Protein AF-A0A9W6XMG4-F1 (afdb_monomer_lite)

Structure (mmCIF, N/CA/C/O backbone):
data_AF-A0A9W6XMG4-F1
#
_entry.id   AF-A0A9W6XMG4-F1
#
loop_
_atom_site.group_PDB
_atom_site.id
_atom_site.type_symbol
_atom_site.label_atom_id
_atom_site.label_alt_id
_atom_site.label_comp_id
_atom_site.label_asym_id
_atom_site.label_entity_id
_atom_site.label_seq_id
_atom_site.pdbx_PDB_ins_code
_atom_site.Cartn_x
_atom_site.Cartn_y
_atom_site.Cartn_z
_atom_site.occupancy
_atom_site.B_iso_or_equiv
_atom_site.auth_seq_id
_atom_site.auth_comp_id
_atom_site.auth_asym_id
_atom_site.auth_atom_id
_atom_site.pdbx_PDB_model_num
ATOM 1 N N . MET A 1 1 ? 2.136 10.314 -67.242 1.00 43.53 1 MET A N 1
ATOM 2 C CA . MET A 1 1 ? 2.250 10.940 -65.910 1.00 43.53 1 MET A CA 1
ATOM 3 C C . MET A 1 1 ? 1.677 9.958 -64.908 1.00 43.53 1 MET A C 1
ATOM 5 O O . MET A 1 1 ? 0.479 9.729 -64.944 1.00 43.53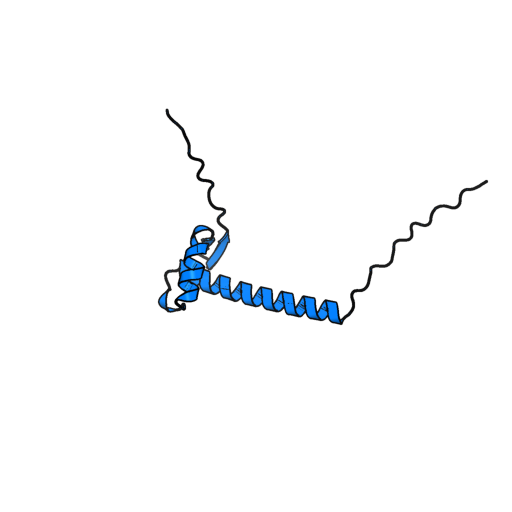 1 MET A O 1
ATOM 9 N N . GLY A 1 2 ? 2.531 9.292 -64.134 1.00 46.38 2 GLY A N 1
ATOM 10 C CA . GLY A 1 2 ? 2.125 8.421 -63.031 1.00 46.38 2 GLY A CA 1
ATOM 11 C C . GLY A 1 2 ? 2.775 8.958 -61.763 1.00 46.38 2 GLY A C 1
ATOM 12 O O . GLY A 1 2 ? 3.992 9.124 -61.741 1.00 46.38 2 GLY A O 1
ATOM 13 N N . GLU A 1 3 ? 1.957 9.310 -60.777 1.00 53.84 3 GLU A N 1
ATOM 14 C CA . GLU A 1 3 ? 2.390 9.766 -59.454 1.00 53.84 3 GLU A CA 1
ATOM 15 C C . GLU A 1 3 ? 3.135 8.635 -58.723 1.00 53.84 3 GLU A C 1
ATOM 17 O O . GLU A 1 3 ? 2.639 7.503 -58.707 1.00 53.84 3 GLU A O 1
ATOM 22 N N . PRO A 1 4 ? 4.305 8.890 -58.112 1.00 59.34 4 PRO A N 1
ATOM 23 C CA . PRO A 1 4 ? 4.944 7.907 -57.256 1.00 59.34 4 PRO A CA 1
ATOM 24 C C . PRO A 1 4 ? 4.201 7.863 -55.917 1.00 59.34 4 PRO A C 1
ATOM 26 O O . PRO A 1 4 ? 4.144 8.850 -55.185 1.00 59.34 4 PRO A O 1
ATOM 29 N N . GLY A 1 5 ? 3.617 6.702 -55.616 1.00 57.09 5 GLY A N 1
ATOM 30 C CA . GLY A 1 5 ? 2.981 6.430 -54.333 1.00 57.09 5 GLY A CA 1
ATOM 31 C C . GLY A 1 5 ? 3.934 6.738 -53.182 1.00 57.09 5 GLY A C 1
ATOM 32 O O . GLY A 1 5 ? 5.075 6.275 -53.171 1.00 57.09 5 GLY A O 1
ATOM 33 N N . SER A 1 6 ? 3.456 7.533 -52.225 1.00 61.34 6 SER A N 1
ATOM 34 C CA . SER A 1 6 ? 4.144 7.772 -50.965 1.00 61.34 6 SER A CA 1
ATOM 35 C C . SER A 1 6 ? 4.239 6.445 -50.220 1.00 61.34 6 SER A C 1
ATOM 37 O O . SER A 1 6 ? 3.259 5.983 -49.629 1.00 61.34 6 SER A O 1
ATOM 39 N N . ASP A 1 7 ? 5.410 5.820 -50.300 1.00 58.12 7 ASP A N 1
ATOM 40 C CA . ASP A 1 7 ? 5.771 4.677 -49.479 1.00 58.12 7 ASP A CA 1
ATOM 41 C C . ASP A 1 7 ? 5.610 5.096 -48.017 1.00 58.12 7 ASP A C 1
ATOM 43 O O . ASP A 1 7 ? 6.298 5.994 -47.519 1.00 58.12 7 ASP A O 1
ATOM 47 N N . GLY A 1 8 ? 4.597 4.522 -47.372 1.00 60.47 8 GLY A N 1
ATOM 48 C CA . GLY A 1 8 ? 4.305 4.734 -45.970 1.00 60.47 8 GLY A CA 1
ATOM 49 C C . GLY A 1 8 ? 5.461 4.182 -45.159 1.00 60.47 8 GLY A C 1
ATOM 50 O O . GLY A 1 8 ? 5.437 3.018 -44.764 1.00 60.47 8 GLY A O 1
ATOM 51 N N . SER A 1 9 ? 6.464 5.029 -44.920 1.00 60.62 9 SER A N 1
ATOM 52 C CA . SER A 1 9 ? 7.590 4.743 -44.042 1.00 60.62 9 SER A CA 1
ATOM 53 C C . SER A 1 9 ? 7.043 4.482 -42.647 1.00 60.62 9 SER A C 1
ATOM 55 O O . SER A 1 9 ? 6.776 5.387 -41.854 1.00 60.62 9 SER A O 1
ATOM 57 N N . ARG A 1 10 ? 6.800 3.205 -42.368 1.00 64.75 10 ARG A N 1
ATOM 58 C CA . ARG A 1 10 ? 6.498 2.708 -41.039 1.00 64.75 10 ARG A CA 1
ATOM 59 C C . ARG A 1 10 ? 7.813 2.812 -40.281 1.00 64.75 10 ARG A C 1
ATOM 61 O O . ARG A 1 10 ? 8.657 1.925 -40.378 1.00 6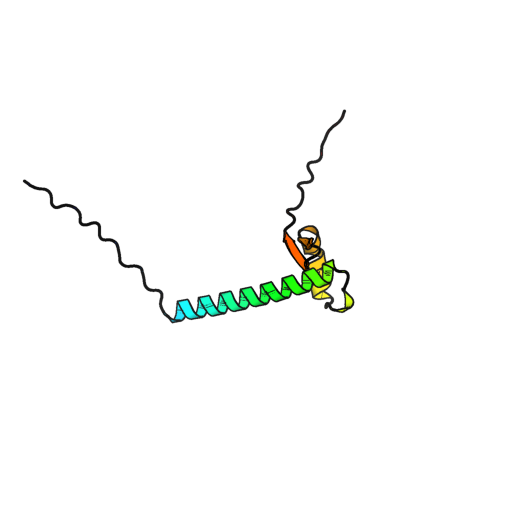4.75 10 ARG A O 1
ATOM 68 N N . SER A 1 11 ? 8.012 3.947 -39.615 1.00 69.31 11 SER A N 1
ATOM 69 C CA . SER A 1 11 ? 9.180 4.213 -38.782 1.00 69.31 11 SER A CA 1
ATOM 70 C C . SER A 1 11 ? 9.417 3.013 -37.869 1.00 69.31 11 SER A C 1
ATOM 72 O O . SER A 1 11 ? 8.508 2.603 -37.140 1.00 69.31 11 SER A O 1
ATOM 74 N N . ALA A 1 12 ? 10.610 2.421 -37.959 1.00 68.62 12 ALA A N 1
ATOM 75 C CA . ALA A 1 12 ? 10.999 1.309 -37.105 1.00 68.62 12 ALA A CA 1
ATOM 76 C C . ALA A 1 12 ? 10.807 1.709 -35.629 1.00 68.62 12 ALA A C 1
ATOM 78 O O . ALA A 1 12 ? 11.054 2.872 -35.295 1.00 68.62 12 ALA A O 1
ATOM 79 N N . PRO A 1 13 ? 10.344 0.797 -34.753 1.00 72.94 13 PRO A N 1
ATOM 80 C CA . PRO A 1 13 ? 10.142 1.122 -33.349 1.00 72.94 13 PRO A CA 1
ATOM 81 C C . PRO A 1 13 ? 11.440 1.644 -32.737 1.00 72.94 13 PRO A C 1
ATOM 83 O O . PRO A 1 13 ? 12.498 1.039 -32.920 1.00 72.94 13 PRO A O 1
ATOM 86 N N . GLU A 1 14 ? 11.355 2.755 -32.011 1.00 81.31 14 GLU A N 1
ATOM 87 C CA . GLU A 1 14 ? 12.488 3.283 -31.262 1.00 81.31 14 GLU A CA 1
ATOM 88 C C . GLU A 1 14 ? 12.893 2.265 -30.187 1.00 81.31 14 GLU A C 1
ATOM 90 O O . GLU A 1 14 ? 12.095 1.883 -29.326 1.00 81.31 14 GLU A O 1
ATOM 95 N N . VAL A 1 15 ? 14.127 1.769 -30.275 1.00 84.75 15 VAL A N 1
ATOM 96 C CA . VAL A 1 15 ? 14.674 0.821 -29.303 1.00 84.75 15 VAL A CA 1
ATOM 97 C C . VAL A 1 15 ? 15.164 1.616 -28.098 1.00 84.75 15 VAL A C 1
ATOM 99 O O . VAL A 1 15 ? 16.119 2.382 -28.202 1.00 84.75 15 VAL A O 1
ATOM 102 N N . LEU A 1 16 ? 14.512 1.426 -26.949 1.00 87.06 16 LEU A N 1
ATOM 103 C CA . LEU A 1 16 ? 14.942 2.027 -25.688 1.00 87.06 16 LEU A CA 1
ATOM 104 C C . LEU A 1 16 ? 16.325 1.498 -25.288 1.00 87.06 16 LEU A C 1
ATOM 106 O O . LEU A 1 16 ? 16.574 0.292 -25.339 1.00 87.06 16 LEU A O 1
ATOM 110 N N . GLY A 1 17 ? 17.203 2.399 -24.846 1.00 95.25 17 GLY A N 1
ATOM 111 C CA . GLY A 1 17 ? 18.523 2.036 -24.335 1.00 95.25 17 GLY A CA 1
ATOM 112 C C . GLY A 1 17 ? 18.441 1.114 -23.114 1.00 95.25 17 GLY A C 1
ATOM 113 O O . GLY A 1 17 ? 17.530 1.218 -22.291 1.00 95.25 17 GLY A O 1
ATOM 114 N N . GLU A 1 18 ? 19.414 0.212 -22.976 1.00 95.19 18 GLU A N 1
ATOM 115 C CA . GLU A 1 18 ? 19.425 -0.802 -21.913 1.00 95.19 18 GLU A CA 1
ATOM 116 C C . GLU A 1 18 ? 19.415 -0.208 -20.498 1.00 95.19 18 GLU A C 1
ATOM 118 O O . GLU A 1 18 ? 18.774 -0.762 -19.604 1.00 95.19 18 GLU A O 1
ATOM 123 N N . GLU A 1 19 ? 20.100 0.919 -20.294 1.00 95.94 19 GLU A N 1
ATOM 124 C CA . GLU A 1 19 ? 20.114 1.655 -19.024 1.00 95.94 19 GLU A CA 1
ATOM 125 C C . GLU A 1 19 ? 18.702 2.115 -18.639 1.00 95.94 19 GLU A C 1
ATOM 127 O O . GLU A 1 19 ? 18.230 1.810 -17.546 1.00 95.94 19 GLU A O 1
ATOM 132 N N . ILE A 1 20 ? 17.977 2.725 -19.581 1.00 95.62 20 ILE A N 1
ATOM 133 C CA . ILE A 1 20 ? 16.601 3.194 -19.372 1.00 95.62 20 ILE A CA 1
ATOM 134 C C . ILE A 1 20 ? 15.697 2.017 -18.996 1.00 95.62 20 ILE A C 1
ATOM 136 O O . ILE A 1 20 ? 14.916 2.089 -18.047 1.00 95.62 20 ILE A O 1
ATOM 140 N N . VAL A 1 21 ? 15.811 0.896 -19.713 1.00 96.44 21 VAL A N 1
ATOM 141 C CA . VAL A 1 21 ? 15.021 -0.309 -19.420 1.00 96.44 21 VAL A CA 1
ATOM 142 C C . VAL A 1 21 ? 15.350 -0.869 -18.034 1.00 96.44 21 VAL A C 1
ATOM 144 O O . VAL A 1 21 ? 14.447 -1.318 -17.324 1.00 96.44 21 VAL A O 1
ATOM 147 N N . ARG A 1 22 ? 16.624 -0.854 -17.632 1.00 97.56 22 ARG A N 1
ATOM 148 C CA . ARG A 1 22 ? 17.062 -1.303 -16.305 1.00 97.56 22 ARG A CA 1
ATOM 149 C C . ARG A 1 22 ? 16.464 -0.434 -15.204 1.00 97.56 22 ARG A C 1
ATOM 151 O O . ARG A 1 22 ? 15.887 -0.984 -14.266 1.00 97.56 22 ARG A O 1
ATOM 158 N N . ASP A 1 23 ? 16.539 0.882 -15.342 1.00 98.19 23 ASP A N 1
ATOM 159 C CA . ASP A 1 23 ? 16.018 1.817 -14.345 1.00 98.19 23 ASP A CA 1
ATOM 160 C C . ASP A 1 23 ? 14.501 1.708 -14.208 1.00 98.19 23 ASP A C 1
ATOM 162 O O . ASP A 1 23 ? 13.980 1.637 -13.093 1.00 98.19 23 ASP A O 1
ATOM 166 N N . LEU A 1 24 ? 13.787 1.571 -15.331 1.00 97.50 24 LEU A N 1
ATOM 167 C CA . LEU A 1 24 ? 12.345 1.316 -15.328 1.00 97.50 24 LEU A CA 1
ATOM 168 C C . LEU A 1 24 ? 11.991 0.028 -14.575 1.00 97.50 24 LEU A C 1
ATOM 170 O O . LEU A 1 24 ? 11.018 0.001 -13.819 1.00 97.50 24 LEU A O 1
ATOM 174 N N . ARG A 1 25 ? 12.773 -1.043 -14.754 1.00 98.31 25 ARG A N 1
ATOM 175 C CA . ARG A 1 25 ? 12.554 -2.312 -14.041 1.00 98.31 25 ARG A CA 1
ATOM 176 C C . ARG A 1 25 ? 12.799 -2.168 -12.544 1.00 98.31 25 ARG A C 1
ATOM 178 O O . ARG A 1 25 ? 11.980 -2.640 -11.763 1.00 98.31 25 ARG A O 1
ATOM 185 N N . ILE A 1 26 ? 13.882 -1.500 -12.144 1.00 98.50 26 ILE A N 1
ATOM 186 C CA . ILE A 1 26 ? 14.199 -1.263 -10.727 1.00 98.50 26 ILE A CA 1
ATOM 187 C C . ILE A 1 26 ? 13.115 -0.401 -10.075 1.00 98.50 26 ILE A C 1
ATOM 189 O O . ILE A 1 26 ? 12.659 -0.715 -8.978 1.00 98.50 26 ILE A O 1
ATOM 193 N N . SER A 1 27 ? 12.674 0.658 -10.754 1.00 98.50 27 SER A N 1
ATOM 194 C CA . SER A 1 27 ? 11.626 1.550 -10.258 1.00 98.50 27 SER A CA 1
ATOM 195 C C . SER A 1 27 ? 10.303 0.813 -10.056 1.00 98.50 27 SER A C 1
ATOM 197 O O . SER A 1 27 ? 9.732 0.897 -8.972 1.00 98.50 27 SER A O 1
ATOM 199 N N . ARG A 1 28 ? 9.854 0.027 -11.043 1.00 98.44 28 ARG A N 1
ATOM 200 C CA . ARG A 1 28 ? 8.624 -0.772 -10.916 1.00 98.44 28 ARG A CA 1
ATOM 201 C C . ARG A 1 28 ? 8.726 -1.851 -9.848 1.00 98.44 28 ARG A C 1
ATOM 203 O O . ARG A 1 28 ? 7.739 -2.120 -9.179 1.00 98.44 28 ARG A O 1
ATOM 210 N N . PHE A 1 29 ? 9.900 -2.457 -9.680 1.00 98.44 29 PHE A N 1
ATOM 211 C CA . PHE A 1 29 ? 10.117 -3.441 -8.625 1.00 98.44 29 PHE A CA 1
ATOM 212 C C . PHE A 1 29 ? 9.986 -2.806 -7.239 1.00 98.44 29 PHE A C 1
ATOM 214 O O . PHE A 1 29 ? 9.257 -3.328 -6.407 1.00 98.44 29 PHE A O 1
ATOM 221 N N . ARG A 1 30 ? 10.618 -1.645 -7.016 1.00 98.56 30 ARG A N 1
ATOM 222 C CA . ARG A 1 30 ? 10.472 -0.890 -5.762 1.00 98.56 30 ARG A CA 1
ATOM 223 C C . ARG A 1 30 ? 9.024 -0.487 -5.510 1.00 98.56 30 ARG A C 1
ATOM 225 O O . ARG A 1 30 ? 8.521 -0.741 -4.430 1.00 98.56 30 ARG A O 1
ATOM 232 N N . GLN A 1 31 ? 8.344 0.048 -6.525 1.00 98.50 31 GLN A N 1
ATOM 233 C CA . GLN A 1 31 ? 6.931 0.400 -6.413 1.00 98.50 31 GLN A CA 1
ATOM 234 C C . GLN A 1 31 ? 6.073 -0.812 -6.028 1.00 98.50 31 GLN A C 1
ATOM 236 O O . GLN A 1 31 ? 5.260 -0.701 -5.124 1.00 98.50 31 GLN A O 1
ATOM 241 N N . ALA A 1 32 ? 6.277 -1.968 -6.665 1.00 98.31 32 ALA A N 1
ATOM 242 C CA . ALA A 1 32 ? 5.537 -3.183 -6.334 1.00 98.31 32 ALA A CA 1
ATOM 243 C C . ALA A 1 32 ? 5.811 -3.664 -4.898 1.00 98.31 32 ALA A C 1
ATOM 245 O O . ALA A 1 32 ? 4.888 -4.109 -4.226 1.00 98.31 32 ALA A O 1
ATOM 246 N N . GLN A 1 33 ? 7.054 -3.546 -4.414 1.00 98.56 33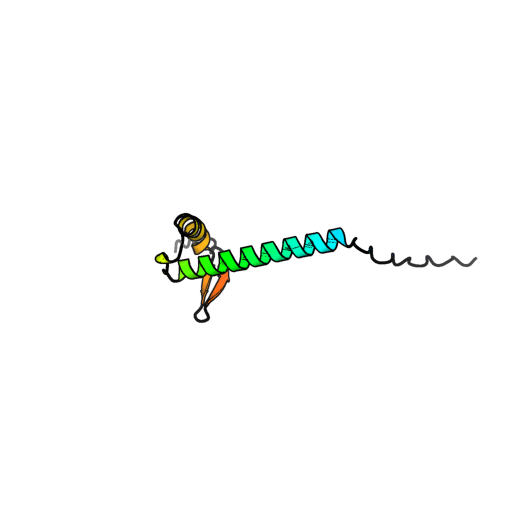 GLN A N 1
ATOM 247 C CA . GLN A 1 33 ? 7.402 -3.874 -3.026 1.00 98.56 33 GLN A CA 1
ATOM 248 C C . GLN A 1 33 ? 6.756 -2.913 -2.028 1.00 98.56 33 GLN A C 1
ATOM 250 O O . GLN A 1 33 ? 6.211 -3.353 -1.017 1.00 98.56 33 GLN A O 1
ATOM 255 N N . ASP A 1 34 ? 6.799 -1.613 -2.318 1.00 98.06 34 ASP A N 1
ATOM 256 C CA . ASP A 1 34 ? 6.148 -0.594 -1.498 1.00 98.06 34 ASP A CA 1
ATOM 257 C C . ASP A 1 34 ? 4.631 -0.832 -1.475 1.00 98.06 34 ASP A C 1
ATOM 259 O O . ASP A 1 34 ? 4.009 -0.749 -0.415 1.00 98.06 34 ASP A O 1
ATOM 263 N N . GLU A 1 35 ? 4.050 -1.196 -2.626 1.00 97.00 35 GLU A N 1
ATOM 264 C CA . GLU A 1 35 ? 2.642 -1.561 -2.773 1.00 97.00 35 GLU A CA 1
ATOM 265 C C . GLU A 1 35 ? 2.253 -2.789 -1.957 1.00 97.00 35 GLU A C 1
ATOM 267 O O . GLU A 1 35 ? 1.299 -2.739 -1.181 1.00 97.00 35 GLU A O 1
ATOM 272 N N . GLU A 1 36 ? 3.026 -3.864 -2.052 1.00 97.69 36 GLU A N 1
ATOM 273 C CA . GLU A 1 36 ? 2.820 -5.070 -1.254 1.00 97.69 36 GLU A CA 1
ATOM 274 C C . GLU A 1 36 ? 2.907 -4.779 0.254 1.00 97.69 36 GLU A C 1
ATOM 276 O O . GLU A 1 36 ? 2.052 -5.230 1.025 1.00 97.69 36 GLU A O 1
ATOM 281 N N . ALA A 1 37 ? 3.883 -3.967 0.675 1.00 97.06 37 ALA A N 1
ATOM 282 C CA . ALA A 1 37 ? 4.070 -3.595 2.072 1.00 97.06 37 ALA A CA 1
ATOM 283 C C . ALA A 1 37 ? 2.884 -2.787 2.619 1.00 97.06 37 ALA A C 1
ATOM 285 O O . ALA A 1 37 ? 2.330 -3.143 3.665 1.00 97.06 37 ALA A O 1
ATOM 286 N N . TRP A 1 38 ? 2.449 -1.728 1.920 1.00 96.81 38 TRP A N 1
ATOM 287 C CA . TRP A 1 38 ? 1.336 -0.917 2.418 1.00 96.81 38 TRP A CA 1
ATOM 288 C C . TRP A 1 38 ? -0.005 -1.652 2.347 1.00 96.81 38 TRP A C 1
ATOM 290 O O . TRP A 1 38 ? -0.820 -1.467 3.250 1.00 96.81 38 TRP A O 1
ATOM 300 N N . ILE A 1 39 ? -0.225 -2.524 1.354 1.00 97.06 39 ILE A N 1
ATOM 301 C CA . ILE A 1 39 ? -1.427 -3.371 1.280 1.00 97.06 39 ILE A CA 1
ATOM 302 C C . ILE A 1 39 ? -1.471 -4.331 2.472 1.00 97.06 39 ILE A C 1
ATOM 304 O O . ILE A 1 39 ? -2.497 -4.426 3.148 1.00 97.06 39 ILE A O 1
ATOM 308 N N . SER A 1 40 ? -0.364 -5.021 2.768 1.00 96.94 40 SER A N 1
ATOM 309 C CA . SER A 1 40 ? -0.282 -5.943 3.909 1.00 96.94 40 SER A CA 1
ATOM 310 C C . SER A 1 40 ? -0.499 -5.226 5.247 1.00 96.94 40 SER A C 1
ATOM 312 O O . SER A 1 40 ? -1.225 -5.718 6.119 1.00 96.94 40 SER A O 1
ATOM 314 N N . GLY A 1 41 ? 0.102 -4.046 5.418 1.00 97.56 41 GLY A N 1
ATOM 315 C CA . GLY A 1 41 ? -0.075 -3.235 6.621 1.00 97.56 41 GLY A CA 1
ATOM 316 C C . GLY A 1 41 ? -1.510 -2.723 6.783 1.00 97.56 41 GLY A C 1
ATOM 317 O O . GLY A 1 41 ? -2.086 -2.841 7.866 1.00 97.56 41 GLY A O 1
ATOM 318 N N . LEU A 1 42 ? -2.135 -2.243 5.704 1.00 97.56 42 LEU A N 1
ATOM 319 C CA . LEU A 1 42 ? -3.517 -1.761 5.736 1.00 97.56 42 LEU A CA 1
ATOM 320 C C . LEU A 1 42 ? -4.513 -2.886 6.048 1.00 97.56 42 LEU A C 1
ATOM 322 O O . LEU A 1 42 ? -5.400 -2.691 6.873 1.00 97.56 42 LEU A O 1
ATOM 326 N N . LYS A 1 43 ? -4.344 -4.082 5.472 1.00 97.25 43 LYS A N 1
ATOM 327 C CA . LYS A 1 43 ? -5.157 -5.256 5.838 1.00 97.25 43 LYS A CA 1
ATOM 328 C C . LYS A 1 43 ? -5.034 -5.600 7.320 1.00 97.25 43 LYS A C 1
ATOM 330 O O . LYS A 1 43 ? -6.030 -5.856 7.988 1.00 97.25 43 LYS A O 1
ATOM 335 N N . THR A 1 44 ? -3.811 -5.559 7.851 1.00 97.19 44 THR A N 1
ATOM 336 C CA . THR A 1 44 ? -3.548 -5.794 9.279 1.00 97.19 44 THR A CA 1
ATOM 337 C C . THR A 1 44 ? -4.271 -4.76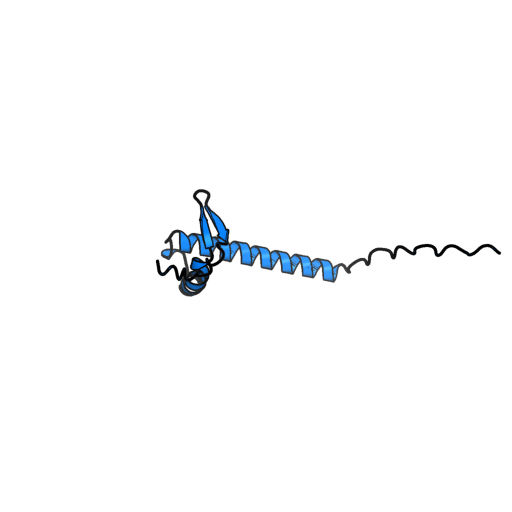5 10.152 1.00 97.19 44 THR A C 1
ATOM 339 O O . THR A 1 44 ? -4.844 -5.134 11.179 1.00 97.19 44 THR A O 1
ATOM 342 N N . TYR A 1 45 ? -4.283 -3.496 9.730 1.00 97.56 45 TYR A N 1
ATOM 343 C CA . TYR A 1 45 ? -5.023 -2.423 10.394 1.00 97.56 45 TYR A CA 1
ATOM 344 C C . TYR A 1 45 ? -6.538 -2.667 10.364 1.00 97.56 45 TYR A C 1
ATOM 346 O O . TYR A 1 45 ? -7.174 -2.611 11.411 1.00 97.56 45 TYR A O 1
ATOM 354 N N . LEU A 1 46 ? -7.099 -2.987 9.193 1.00 95.62 46 LEU A N 1
ATOM 355 C CA . LEU A 1 46 ? -8.535 -3.240 8.999 1.00 95.62 46 LEU A CA 1
ATOM 356 C C . LEU A 1 46 ? -9.028 -4.500 9.728 1.00 95.62 46 LEU A C 1
ATOM 358 O O . LEU A 1 46 ? -10.184 -4.567 10.126 1.00 95.62 46 LEU A O 1
ATOM 362 N N . ALA A 1 47 ? -8.150 -5.477 9.957 1.00 94.62 47 ALA A N 1
ATOM 363 C CA . ALA A 1 47 ? -8.435 -6.660 10.766 1.00 94.62 47 ALA A CA 1
ATOM 364 C C . ALA A 1 47 ? -8.315 -6.416 12.290 1.00 94.62 47 ALA A C 1
ATOM 366 O O . ALA A 1 47 ? -8.255 -7.384 13.053 1.00 94.62 47 ALA A O 1
ATOM 367 N N . ASP A 1 48 ? -8.206 -5.155 12.731 1.00 94.31 48 ASP A N 1
ATOM 368 C CA . ASP A 1 48 ? -8.002 -4.723 14.123 1.00 94.31 48 ASP A CA 1
ATOM 369 C C . ASP A 1 48 ? -6.746 -5.309 14.800 1.00 94.31 48 ASP A C 1
ATOM 371 O O . ASP A 1 48 ? -6.624 -5.345 16.027 1.00 94.31 48 ASP A O 1
ATOM 375 N N . ARG A 1 49 ? -5.744 -5.741 14.022 1.00 95.31 49 ARG A N 1
ATOM 376 C CA . ARG A 1 49 ? -4.500 -6.342 14.542 1.00 95.31 49 ARG A CA 1
ATOM 377 C C . ARG A 1 49 ? -3.392 -5.309 14.742 1.00 95.31 49 ARG A C 1
ATOM 379 O O . ARG A 1 49 ? -2.232 -5.522 14.383 1.00 95.31 49 ARG A O 1
ATOM 386 N N . ILE A 1 50 ? -3.764 -4.180 15.334 1.00 95.06 50 ILE A N 1
ATOM 387 C CA . ILE A 1 50 ? -2.949 -2.964 15.445 1.00 95.06 50 ILE A CA 1
ATOM 388 C C . ILE A 1 50 ? -1.629 -3.198 16.202 1.00 95.06 50 ILE A C 1
ATOM 390 O O . ILE A 1 50 ? -0.641 -2.520 15.939 1.00 95.06 50 ILE A O 1
ATOM 394 N N . GLN A 1 51 ? -1.563 -4.192 17.092 1.00 96.50 51 GLN A N 1
ATOM 395 C CA . GLN A 1 51 ? -0.350 -4.538 17.843 1.00 96.50 51 GLN A CA 1
ATOM 396 C C . GLN A 1 51 ? 0.845 -4.969 16.974 1.00 96.50 51 GLN A C 1
ATOM 398 O O . GLN A 1 51 ? 1.966 -5.022 17.475 1.00 96.50 51 GLN A O 1
ATOM 403 N N . HIS A 1 52 ? 0.619 -5.314 15.703 1.00 96.38 52 HIS A N 1
ATOM 404 C CA . HIS A 1 52 ? 1.682 -5.680 14.761 1.00 96.38 52 HIS A CA 1
ATOM 405 C C . HIS A 1 52 ? 2.183 -4.497 13.924 1.00 96.38 52 HIS A C 1
ATOM 407 O O . HIS A 1 52 ? 3.053 -4.689 13.080 1.00 96.38 52 HIS A O 1
ATOM 413 N N . LEU A 1 53 ? 1.642 -3.299 14.150 1.00 97.62 53 LEU A N 1
ATOM 414 C CA . LEU A 1 53 ? 1.952 -2.093 13.395 1.00 97.62 53 LEU A CA 1
ATOM 415 C C . LEU A 1 53 ? 2.702 -1.083 14.263 1.00 97.62 53 LEU A C 1
ATOM 417 O O . LEU A 1 53 ? 2.502 -0.979 15.476 1.00 97.62 53 LEU A O 1
ATOM 421 N N . THR A 1 54 ? 3.549 -0.292 13.622 1.00 98.00 54 THR A N 1
ATOM 422 C CA . THR A 1 54 ? 4.166 0.888 14.225 1.00 98.00 54 THR A CA 1
ATOM 423 C C . THR A 1 54 ? 3.146 2.017 14.388 1.00 98.00 54 THR A C 1
ATOM 425 O O . THR A 1 54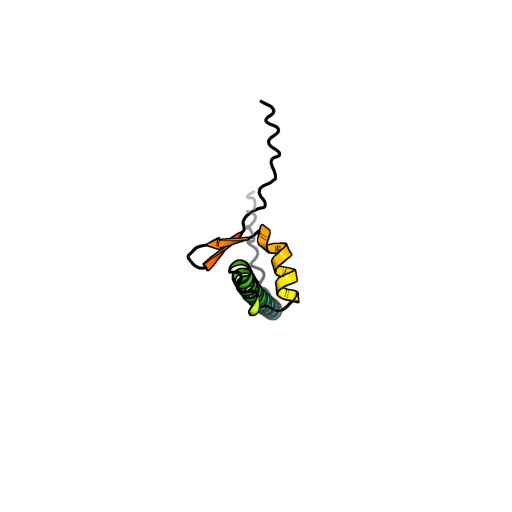 ? 2.119 2.077 13.711 1.00 98.00 54 THR A O 1
ATOM 428 N N . GLN A 1 55 ? 3.436 2.975 15.271 1.00 97.94 55 GLN A N 1
ATOM 429 C CA . GLN A 1 55 ? 2.563 4.136 15.477 1.00 97.94 55 GLN A CA 1
ATOM 430 C C . GLN A 1 55 ? 2.366 4.964 14.193 1.00 97.94 55 GLN A C 1
ATOM 432 O O . GLN A 1 55 ? 1.273 5.484 13.955 1.00 97.94 55 GLN A O 1
ATOM 437 N N . ASP A 1 56 ? 3.405 5.074 13.364 1.00 98.06 56 ASP A N 1
ATOM 438 C CA . ASP A 1 56 ? 3.342 5.811 12.102 1.00 98.06 56 ASP A CA 1
ATOM 439 C C . ASP A 1 56 ? 2.480 5.088 11.062 1.00 98.06 56 ASP A C 1
ATOM 441 O O . ASP A 1 56 ? 1.677 5.733 10.385 1.00 98.06 56 ASP A O 1
ATOM 445 N N . GLU A 1 57 ? 2.562 3.757 10.991 1.00 97.94 57 GLU A N 1
ATOM 446 C CA . GLU A 1 57 ? 1.683 2.938 10.148 1.00 97.94 57 GLU A CA 1
ATOM 447 C C . GLU A 1 57 ? 0.220 3.093 10.557 1.00 97.94 57 GLU A C 1
ATOM 449 O O . GLU A 1 57 ? -0.619 3.419 9.722 1.00 97.94 57 GLU A O 1
ATOM 454 N N . VAL A 1 58 ? -0.087 2.980 11.851 1.00 98.06 58 VAL A N 1
ATOM 455 C CA . VAL A 1 58 ? -1.444 3.189 12.391 1.00 98.06 58 VAL A CA 1
ATOM 456 C C . VAL A 1 58 ? -1.983 4.571 12.015 1.00 98.06 58 VAL A C 1
ATOM 458 O O . VAL A 1 58 ? -3.120 4.715 11.554 1.00 98.06 58 VAL A O 1
ATOM 461 N N . LYS A 1 59 ? -1.156 5.611 12.163 1.00 97.81 59 LYS A N 1
ATOM 462 C CA . LYS A 1 59 ? -1.520 6.985 11.796 1.00 97.81 59 LYS A CA 1
ATOM 463 C C . LYS A 1 59 ? -1.720 7.154 10.289 1.00 97.81 59 LYS A C 1
ATOM 465 O O . LYS A 1 59 ? -2.571 7.943 9.883 1.00 97.81 59 LYS A O 1
ATOM 470 N N . SER A 1 60 ? -0.939 6.464 9.466 1.00 96.81 60 SER A N 1
ATOM 471 C CA . SER A 1 60 ? -1.082 6.496 8.011 1.00 96.81 60 SER A CA 1
ATOM 472 C C . SER A 1 60 ? -2.362 5.779 7.569 1.00 96.81 60 SER A C 1
ATOM 474 O O . SER A 1 60 ? -3.207 6.373 6.900 1.00 96.81 60 SER A O 1
ATOM 476 N N . TYR A 1 61 ? -2.565 4.544 8.032 1.00 97.25 61 TYR A N 1
ATOM 477 C CA . TYR A 1 61 ? -3.685 3.693 7.631 1.00 97.25 61 TYR A CA 1
ATOM 478 C C . TYR A 1 61 ? -5.036 4.194 8.132 1.00 97.25 61 TYR A C 1
ATOM 480 O O . TYR A 1 61 ? -6.007 4.108 7.389 1.00 97.25 61 TYR A O 1
ATOM 488 N N . SER A 1 62 ? -5.098 4.834 9.303 1.00 96.00 62 SER A N 1
ATOM 489 C CA . SER A 1 62 ? -6.332 5.483 9.781 1.00 96.00 62 SER A CA 1
ATOM 490 C C . SER A 1 62 ? -6.869 6.583 8.857 1.00 96.00 62 SER A C 1
ATOM 492 O O . SER A 1 62 ? -8.056 6.890 8.898 1.00 96.00 62 SER A O 1
ATOM 494 N N . LYS A 1 63 ? -6.019 7.189 8.015 1.00 94.25 63 LYS A N 1
ATOM 495 C CA . LYS A 1 63 ? -6.456 8.186 7.023 1.00 94.25 63 LYS A CA 1
ATOM 496 C C . LYS A 1 63 ? -6.997 7.558 5.745 1.00 94.25 63 LYS A C 1
ATOM 498 O O . LYS A 1 63 ? -7.717 8.228 5.019 1.00 94.25 63 LYS A O 1
ATOM 503 N N . MET A 1 64 ? -6.581 6.331 5.446 1.00 91.62 64 MET A N 1
ATOM 504 C CA . MET A 1 64 ? -6.907 5.635 4.202 1.00 91.62 64 MET A CA 1
ATOM 505 C C . MET A 1 64 ? -8.006 4.593 4.397 1.00 91.62 64 MET A C 1
ATOM 507 O O . MET A 1 64 ? -8.659 4.226 3.431 1.00 91.62 64 MET A O 1
ATOM 511 N N . SER A 1 65 ? -8.225 4.112 5.622 1.00 93.75 65 SER A N 1
ATOM 512 C CA . SER A 1 65 ? -9.125 2.993 5.914 1.00 93.75 65 SER A CA 1
ATOM 513 C C . SER A 1 65 ? -10.573 3.227 5.494 1.00 93.75 65 SER A C 1
ATOM 515 O O . SER A 1 65 ? -11.289 2.264 5.278 1.00 93.75 65 SER A O 1
ATOM 517 N N . THR A 1 66 ? -11.018 4.477 5.345 1.00 92.50 66 THR A N 1
ATOM 518 C CA . THR A 1 66 ? -12.372 4.787 4.857 1.00 92.50 66 THR A CA 1
ATOM 519 C C . THR A 1 66 ? -12.581 4.441 3.388 1.00 92.50 66 THR A C 1
ATOM 521 O O . THR A 1 66 ? -13.720 4.280 2.957 1.00 92.50 66 THR A O 1
ATOM 524 N N . ASP A 1 67 ? -11.493 4.343 2.628 1.00 93.56 67 ASP A N 1
ATOM 525 C CA . ASP A 1 67 ? -11.510 4.170 1.178 1.00 93.56 67 ASP A CA 1
ATOM 526 C C . ASP A 1 67 ? -11.256 2.711 0.770 1.00 93.56 67 ASP A C 1
ATOM 528 O O . ASP A 1 67 ? -11.190 2.398 -0.420 1.00 93.56 67 ASP A O 1
ATOM 532 N N . TYR A 1 68 ? -11.075 1.806 1.735 1.00 94.94 68 TYR A N 1
ATOM 533 C CA . TYR A 1 68 ? -10.760 0.405 1.484 1.00 94.94 68 TYR A CA 1
ATOM 534 C C . TYR A 1 68 ? -11.483 -0.509 2.462 1.00 94.94 68 TYR A C 1
ATOM 536 O O . TYR A 1 68 ? -11.737 -0.140 3.603 1.00 94.94 68 TYR A O 1
ATOM 544 N N . ASP A 1 69 ? -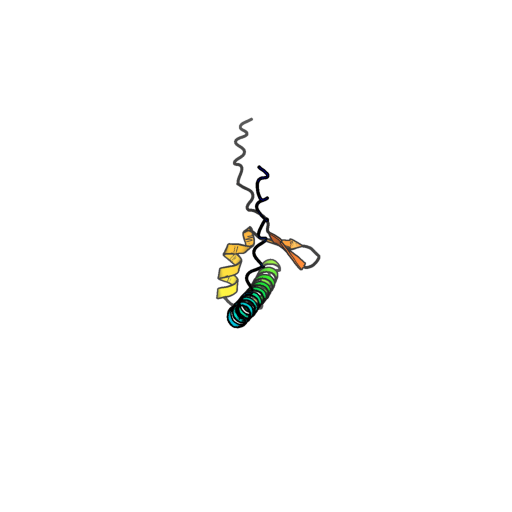11.749 -1.729 2.021 1.00 94.25 69 ASP A N 1
ATOM 545 C CA . ASP A 1 69 ? -12.289 -2.785 2.868 1.00 94.25 69 ASP A CA 1
ATOM 546 C C . ASP A 1 69 ? -11.687 -4.138 2.431 1.00 94.25 69 ASP A C 1
ATOM 548 O O . ASP A 1 69 ? -11.042 -4.233 1.378 1.00 94.25 69 ASP A O 1
ATOM 552 N N . VAL A 1 70 ? -11.798 -5.158 3.281 1.00 94.94 70 VAL A N 1
ATOM 553 C CA . VAL A 1 70 ? -11.202 -6.489 3.101 1.00 94.94 70 VAL A CA 1
ATOM 554 C C . VAL A 1 70 ? -12.306 -7.539 3.110 1.00 94.94 70 VAL A C 1
ATOM 556 O O . VAL A 1 70 ? -13.181 -7.534 3.972 1.00 94.94 70 VAL A O 1
ATOM 559 N N . ASP A 1 71 ? -12.297 -8.444 2.132 1.00 92.44 71 ASP A N 1
ATOM 560 C CA . ASP A 1 71 ? -13.317 -9.488 2.037 1.00 92.44 71 ASP A CA 1
ATOM 561 C C . ASP A 1 71 ? -12.951 -10.723 2.881 1.00 92.44 71 ASP A C 1
ATOM 563 O O . ASP A 1 71 ? -11.910 -10.797 3.536 1.00 92.44 71 ASP A O 1
ATOM 567 N N . LEU A 1 72 ? -13.807 -11.746 2.849 1.00 91.88 72 LEU A N 1
ATOM 568 C CA . LEU A 1 72 ? -13.564 -12.997 3.575 1.00 91.88 72 LEU A CA 1
ATOM 569 C C . LEU A 1 72 ? -12.350 -13.796 3.055 1.00 91.88 72 LEU A C 1
ATOM 571 O O . LEU A 1 72 ? -11.905 -14.718 3.736 1.00 91.88 72 LEU A O 1
ATOM 575 N N . ASN A 1 73 ? -11.822 -13.464 1.874 1.00 93.56 73 ASN A N 1
ATOM 576 C CA . ASN A 1 73 ? -10.637 -14.083 1.276 1.00 93.56 73 ASN A CA 1
ATOM 577 C C . ASN A 1 73 ? -9.361 -13.267 1.534 1.00 93.56 73 ASN A C 1
ATOM 579 O O . ASN A 1 73 ? -8.340 -13.530 0.898 1.00 93.56 73 ASN A O 1
ATOM 583 N N . ASP A 1 74 ? -9.415 -12.281 2.435 1.00 92.00 74 ASP A N 1
ATOM 584 C CA . ASP A 1 74 ? -8.337 -11.321 2.666 1.00 92.00 74 ASP A CA 1
ATOM 585 C C . ASP A 1 74 ? -7.996 -10.506 1.402 1.00 92.00 74 ASP A C 1
ATOM 587 O O . ASP A 1 74 ? -6.867 -10.069 1.213 1.00 92.00 74 ASP A O 1
ATOM 591 N N . LEU A 1 75 ? -8.937 -10.285 0.482 1.00 94.38 75 LEU A N 1
ATOM 592 C CA . LEU A 1 75 ? -8.710 -9.402 -0.660 1.00 94.38 75 LEU A CA 1
ATOM 593 C C . LEU A 1 75 ? -9.066 -7.965 -0.275 1.00 94.38 75 LEU A C 1
ATOM 595 O O . LEU A 1 75 ? -10.195 -7.686 0.116 1.00 94.38 75 LEU A O 1
ATOM 599 N N . LEU A 1 76 ? -8.102 -7.052 -0.420 1.00 95.31 76 LEU A N 1
ATOM 600 C CA . LEU A 1 76 ? -8.316 -5.618 -0.236 1.00 95.31 76 LEU A CA 1
ATOM 601 C C . LEU A 1 76 ? -8.966 -5.035 -1.497 1.00 95.31 76 LEU A C 1
ATOM 603 O O . LEU A 1 76 ? -8.444 -5.217 -2.600 1.00 95.31 76 LEU A O 1
ATOM 607 N N . TYR A 1 77 ? -10.061 -4.300 -1.341 1.00 93.38 77 TYR A N 1
ATOM 608 C CA . TYR A 1 77 ? -10.738 -3.608 -2.435 1.00 93.38 77 TYR A CA 1
ATOM 609 C C . TYR A 1 77 ? -10.896 -2.122 -2.139 1.00 93.38 77 TYR A C 1
ATOM 611 O O . TYR A 1 77 ? -11.114 -1.707 -1.003 1.00 93.38 77 TYR A O 1
ATOM 619 N N . TYR A 1 78 ? -10.777 -1.315 -3.193 1.00 94.00 78 TYR A N 1
ATOM 620 C CA . TYR A 1 78 ? -11.045 0.113 -3.119 1.00 94.00 78 TYR A CA 1
ATOM 621 C C . TYR A 1 78 ? -12.554 0.345 -3.064 1.00 94.00 78 TYR A C 1
ATOM 623 O O . TYR A 1 78 ? -13.286 -0.050 -3.977 1.00 94.00 78 TYR A O 1
ATOM 631 N N . CYS A 1 79 ? -12.995 1.009 -2.004 1.00 89.88 79 CYS A N 1
ATOM 632 C CA . CYS A 1 79 ? -14.342 1.512 -1.823 1.00 89.88 79 CYS A CA 1
ATOM 633 C C . CYS A 1 79 ? -14.317 3.006 -2.149 1.00 89.88 79 CYS A C 1
ATOM 635 O O . CYS A 1 79 ? -13.885 3.798 -1.312 1.00 89.88 79 CYS A O 1
ATOM 637 N N . PRO A 1 80 ? -14.760 3.430 -3.349 1.00 81.38 80 PRO A N 1
ATOM 638 C CA . PRO A 1 80 ? -14.866 4.848 -3.649 1.00 81.38 80 PRO A CA 1
ATOM 639 C C . PRO A 1 80 ? -15.694 5.503 -2.547 1.00 81.38 80 PRO A C 1
ATOM 641 O O . PRO A 1 80 ? -16.760 4.958 -2.232 1.00 81.38 80 PRO A O 1
ATOM 644 N N . PRO A 1 81 ? -15.265 6.649 -1.990 1.00 75.19 81 PRO A N 1
ATOM 645 C CA . PRO A 1 81 ? -16.069 7.364 -1.022 1.00 75.19 81 PRO A CA 1
ATOM 646 C C . PRO A 1 81 ? -17.461 7.506 -1.617 1.00 75.19 81 PRO A C 1
ATOM 648 O O . PRO A 1 81 ? -17.616 8.098 -2.696 1.00 75.19 81 PRO A O 1
ATOM 651 N N . THR A 1 82 ? -18.474 6.921 -0.971 1.00 64.19 82 THR A N 1
ATOM 652 C CA . THR A 1 82 ? -19.851 7.225 -1.333 1.00 64.19 82 THR A CA 1
ATOM 653 C C . THR A 1 82 ? -19.924 8.728 -1.233 1.00 64.19 82 THR A C 1
ATOM 655 O O . THR A 1 82 ? -19.799 9.278 -0.137 1.00 64.19 82 THR A O 1
ATOM 658 N N . LYS A 1 83 ? -20.057 9.407 -2.383 1.00 54.62 83 LYS A N 1
ATOM 659 C CA . LYS A 1 83 ? -20.464 10.805 -2.395 1.00 54.62 83 LYS A CA 1
ATOM 660 C C . LYS A 1 83 ? -21.614 10.824 -1.409 1.00 54.62 83 LYS A C 1
ATOM 662 O O . LYS A 1 83 ? -22.561 10.064 -1.609 1.00 54.62 83 LYS A O 1
ATOM 667 N N . HIS A 1 84 ? -21.495 11.575 -0.321 1.00 53.16 84 HIS A N 1
ATOM 668 C CA . HIS A 1 84 ? -22.647 11.884 0.501 1.00 53.16 84 HIS A CA 1
ATOM 669 C C . HIS A 1 84 ? -23.597 12.609 -0.452 1.00 53.16 84 HIS A C 1
ATOM 671 O O . HIS A 1 84 ? -23.526 13.823 -0.636 1.00 53.16 84 HIS A O 1
ATOM 677 N N . ILE A 1 85 ? -24.420 11.845 -1.173 1.00 51.44 85 ILE A N 1
ATOM 678 C CA . ILE A 1 85 ? -25.591 12.365 -1.832 1.00 51.44 85 ILE A CA 1
ATOM 679 C C . ILE A 1 85 ? -26.434 12.691 -0.620 1.00 51.44 85 ILE A C 1
ATOM 681 O O . ILE A 1 85 ? -27.051 11.810 -0.028 1.00 51.44 85 ILE A O 1
ATOM 685 N N . ASN A 1 86 ? -26.331 13.935 -0.158 1.00 45.38 86 ASN A N 1
ATOM 686 C CA . ASN A 1 86 ? -27.283 14.492 0.773 1.00 45.38 86 ASN A CA 1
ATOM 687 C C . ASN A 1 86 ? -28.615 14.386 0.039 1.00 45.38 86 ASN A C 1
ATOM 689 O O . ASN A 1 86 ? -28.963 15.251 -0.766 1.00 45.38 86 ASN A O 1
ATOM 693 N N . THR A 1 87 ? -29.305 13.265 0.226 1.00 45.75 87 THR A N 1
ATOM 694 C CA . THR A 1 87 ? -30.684 13.073 -0.169 1.00 45.75 87 THR A CA 1
ATOM 695 C C . THR A 1 87 ? -31.483 14.054 0.663 1.00 45.75 87 THR A C 1
ATOM 697 O O . THR A 1 87 ? -32.008 13.729 1.722 1.00 45.75 87 THR A O 1
ATOM 700 N N . TRP A 1 88 ? -31.560 15.284 0.161 1.00 47.28 88 TRP A N 1
ATOM 701 C CA . TRP A 1 88 ? -32.689 16.168 0.366 1.00 47.28 88 TRP A CA 1
ATOM 702 C C . TRP A 1 88 ? -33.908 15.499 -0.276 1.00 47.28 88 TRP A C 1
ATOM 704 O O . TRP A 1 88 ? -34.376 15.905 -1.333 1.00 47.28 88 TRP A O 1
ATOM 714 N N . VAL A 1 89 ? -34.405 14.432 0.340 1.00 48.19 89 VAL A N 1
ATOM 715 C CA . VAL A 1 89 ? -35.822 14.095 0.256 1.00 48.19 89 VAL A CA 1
ATOM 716 C C . VAL A 1 89 ? -36.444 14.665 1.516 1.00 48.19 89 VAL A C 1
ATOM 718 O O . VAL A 1 89 ? -36.565 13.997 2.535 1.00 48.19 89 VAL A O 1
ATOM 721 N N . ASN A 1 90 ? -36.794 15.949 1.431 1.00 49.88 90 ASN A N 1
ATOM 722 C CA . ASN A 1 90 ? -38.004 16.401 2.096 1.00 49.88 90 ASN A CA 1
ATOM 723 C C . ASN A 1 90 ? -39.161 15.740 1.339 1.00 49.88 90 ASN A C 1
ATOM 725 O O . ASN A 1 90 ? -39.469 16.145 0.216 1.00 49.88 90 ASN A O 1
ATOM 729 N N . VAL A 1 91 ? -39.746 14.710 1.945 1.00 53.03 91 VAL A N 1
ATOM 730 C CA . VAL A 1 91 ? -41.134 14.303 1.709 1.00 53.03 91 VAL A CA 1
ATOM 731 C C . VAL A 1 91 ? -41.862 14.464 3.030 1.00 53.03 91 VAL A C 1
ATOM 733 O O . VAL A 1 91 ? -41.299 14.004 4.048 1.00 53.03 91 VAL A O 1
#

Sequence (91 aa):
MGEPGSDGSRSAPEVLGEEIVRDLRISRFRQAQDEEAWISGLKTYLADRIQHLTQDEVKSYSKMSTDYDVDLNDLLYYCPPTKHINTWVNV

Foldseek 3Di:
DDDDDDPPCPDDDDDDDPVVVVVVVVVVVVVVVVVVVLLVLLLCVQVVVCVVDDPVSNVVSVVCNQQWDADPVRDIDGRHNPPPPVPPPPD

Organism: NCBI:txid1490495

Secondary structure (DSSP, 8-state):
--PPP-----PPPP---HHHHHHHHHHHHHHHHHHHHHHHHHHHHHTT-GGGS-HHHHHHHHHHGGGEEE-TT--EEE-------------

pLDDT: mean 85.21, std 17.85, range [43.53, 98.56]

Radius of gyration: 25.06 Å; chains: 1; bounding box: 61×30×84 Å